Protein AF-A0A0V0GV85-F1 (afdb_monomer)

Structure (mmCIF, N/CA/C/O backbone):
data_AF-A0A0V0GV85-F1
#
_entry.id   AF-A0A0V0GV85-F1
#
loop_
_atom_site.group_PDB
_atom_site.id
_atom_site.type_symbol
_atom_site.label_atom_id
_atom_site.label_alt_id
_atom_site.label_comp_id
_atom_site.label_asym_id
_atom_site.label_entity_id
_atom_site.label_seq_id
_atom_site.pdbx_PDB_ins_code
_atom_site.Cartn_x
_atom_site.Cartn_y
_atom_site.Cartn_z
_atom_site.occupancy
_atom_site.B_iso_or_equiv
_atom_site.auth_seq_id
_atom_site.auth_comp_id
_atom_site.auth_asym_id
_atom_site.auth_atom_id
_atom_site.pdbx_PDB_model_num
ATOM 1 N N . HIS A 1 1 ? 8.214 10.661 -13.657 1.00 81.88 1 HIS A N 1
ATOM 2 C CA . HIS A 1 1 ? 8.637 9.247 -13.680 1.00 81.88 1 HIS A CA 1
ATOM 3 C C . HIS A 1 1 ? 7.422 8.336 -13.538 1.00 81.88 1 HIS A C 1
ATOM 5 O O . HIS A 1 1 ? 6.616 8.603 -12.639 1.00 81.88 1 HIS A O 1
ATOM 11 N N . PRO A 1 2 ? 7.246 7.349 -14.436 1.00 91.50 2 PRO A N 1
ATOM 12 C CA . PRO A 1 2 ? 6.175 6.352 -14.345 1.00 91.50 2 PRO A CA 1
ATOM 13 C C . PRO A 1 2 ? 6.329 5.465 -13.096 1.00 91.50 2 PRO A C 1
ATOM 15 O O . PRO A 1 2 ? 7.400 5.449 -12.485 1.00 91.50 2 PRO A O 1
ATOM 18 N N . VAL A 1 3 ? 5.276 4.750 -12.687 1.00 95.75 3 VAL A N 1
ATOM 19 C CA . VAL A 1 3 ? 5.368 3.775 -11.584 1.00 95.75 3 VAL A CA 1
ATOM 20 C C . VAL A 1 3 ? 6.294 2.623 -11.987 1.00 95.75 3 VAL A C 1
ATOM 22 O O . VAL A 1 3 ? 6.061 1.939 -12.976 1.00 95.75 3 VAL A O 1
ATOM 25 N N . ALA A 1 4 ? 7.349 2.382 -11.209 1.00 96.69 4 ALA A N 1
ATOM 26 C CA . ALA A 1 4 ? 8.303 1.315 -11.514 1.00 96.69 4 ALA A CA 1
ATOM 27 C C . ALA A 1 4 ? 7.875 -0.059 -10.978 1.00 96.69 4 ALA A C 1
ATOM 29 O O . ALA A 1 4 ? 8.060 -1.080 -11.639 1.00 96.69 4 ALA A O 1
ATOM 30 N N . LEU A 1 5 ? 7.281 -0.082 -9.785 1.00 97.19 5 LEU A N 1
ATOM 31 C CA . LEU A 1 5 ? 7.029 -1.293 -9.014 1.00 97.19 5 LEU A CA 1
ATOM 32 C C . LEU A 1 5 ? 5.634 -1.245 -8.391 1.00 97.19 5 LEU A C 1
ATOM 34 O O . LEU A 1 5 ? 5.286 -0.264 -7.736 1.00 97.19 5 LEU A O 1
ATOM 38 N N . LEU A 1 6 ? 4.864 -2.317 -8.563 1.00 97.62 6 LEU A N 1
ATOM 39 C CA . LEU A 1 6 ? 3.641 -2.578 -7.809 1.00 97.62 6 LEU A CA 1
ATOM 40 C C . LEU A 1 6 ? 3.943 -3.591 -6.702 1.00 97.62 6 LEU A C 1
ATOM 42 O O . LEU A 1 6 ? 4.479 -4.663 -6.982 1.00 97.62 6 LEU A O 1
ATOM 46 N N . GLN A 1 7 ? 3.571 -3.279 -5.460 1.00 98.31 7 GLN A N 1
ATOM 47 C CA . GLN A 1 7 ? 3.688 -4.197 -4.328 1.00 98.31 7 GLN A CA 1
ATOM 48 C C . GLN A 1 7 ? 2.300 -4.649 -3.870 1.00 98.31 7 GLN A C 1
ATOM 50 O O . GLN A 1 7 ? 1.423 -3.831 -3.604 1.00 98.31 7 GLN A O 1
ATOM 55 N N . LEU A 1 8 ? 2.101 -5.959 -3.742 1.00 98.31 8 LEU A N 1
ATOM 56 C CA . LEU A 1 8 ? 0.869 -6.552 -3.226 1.00 98.31 8 LEU A CA 1
ATOM 57 C C . LEU A 1 8 ? 1.215 -7.510 -2.092 1.00 98.31 8 LEU A C 1
ATOM 59 O O . LEU A 1 8 ? 2.115 -8.330 -2.238 1.00 98.31 8 LEU A O 1
ATOM 63 N N . CYS A 1 9 ? 0.497 -7.447 -0.973 1.00 98.56 9 CYS A N 1
ATOM 64 C CA . CYS A 1 9 ? 0.708 -8.354 0.153 1.00 98.56 9 CYS A CA 1
ATOM 65 C C . CYS A 1 9 ? -0.605 -8.995 0.601 1.00 98.56 9 CYS A C 1
ATOM 67 O O . CYS A 1 9 ? -1.619 -8.314 0.753 1.00 98.56 9 CYS A O 1
ATOM 69 N N . VAL A 1 10 ? -0.568 -10.307 0.857 1.00 96.62 10 VAL A N 1
ATOM 70 C CA . VAL A 1 10 ? -1.638 -11.012 1.564 1.00 96.62 10 VAL A CA 1
ATOM 71 C C . VAL A 1 10 ? -1.049 -11.974 2.595 1.00 96.62 10 VAL A C 1
ATOM 73 O O . VAL A 1 10 ? -0.291 -12.901 2.281 1.00 96.62 10 VAL A O 1
ATOM 76 N N . GLY A 1 11 ? -1.393 -11.758 3.865 1.00 95.81 11 GLY A N 1
ATOM 77 C CA . GLY A 1 11 ? -0.818 -12.521 4.967 1.00 95.81 11 GLY A CA 1
ATOM 78 C C . GLY A 1 11 ? 0.699 -12.348 5.018 1.00 95.81 11 GLY A C 1
ATOM 79 O O . GLY A 1 11 ? 1.198 -11.260 5.258 1.00 95.81 11 GLY A O 1
ATOM 80 N N . ARG A 1 12 ? 1.435 -13.439 4.792 1.00 95.75 12 ARG A N 1
ATOM 81 C CA . ARG A 1 12 ? 2.909 -13.465 4.831 1.00 95.75 12 ARG A CA 1
ATOM 82 C C . ARG A 1 12 ? 3.561 -13.495 3.446 1.00 95.75 12 ARG A C 1
ATOM 84 O O . ARG A 1 12 ? 4.749 -13.777 3.348 1.00 95.75 12 ARG A O 1
ATOM 91 N N . ARG A 1 13 ? 2.789 -13.297 2.375 1.00 97.75 13 ARG A N 1
ATOM 92 C CA . ARG A 1 13 ? 3.279 -13.378 0.993 1.00 97.75 13 ARG A CA 1
ATOM 93 C C . ARG A 1 13 ? 3.172 -12.015 0.333 1.00 97.75 13 ARG A C 1
ATOM 95 O O . ARG A 1 13 ? 2.078 -11.456 0.275 1.00 97.75 13 ARG A O 1
ATOM 102 N N . CYS A 1 14 ? 4.299 -11.520 -0.167 1.00 98.25 14 CYS A N 1
ATOM 103 C CA . CYS A 1 14 ? 4.371 -10.293 -0.949 1.00 98.25 14 CYS A CA 1
ATOM 104 C C . CYS A 1 14 ? 4.727 -10.630 -2.396 1.00 98.25 14 CYS A C 1
ATOM 106 O O . CYS A 1 14 ? 5.640 -11.415 -2.642 1.00 98.25 14 CYS A O 1
ATOM 108 N N . LEU A 1 15 ? 4.009 -10.027 -3.333 1.00 97.31 15 LEU A N 1
ATOM 109 C CA . LEU A 1 15 ? 4.340 -9.993 -4.746 1.00 97.31 15 LEU A CA 1
ATOM 110 C C . LEU A 1 15 ? 4.905 -8.611 -5.064 1.00 97.31 15 LEU A C 1
ATOM 112 O O . LEU A 1 15 ? 4.271 -7.598 -4.768 1.00 97.31 15 LEU A O 1
ATOM 116 N N . LEU A 1 16 ? 6.075 -8.591 -5.691 1.00 97.38 16 LEU A N 1
ATOM 117 C CA . LEU A 1 16 ? 6.692 -7.397 -6.252 1.00 97.38 16 LEU A CA 1
ATOM 118 C C . LEU A 1 16 ? 6.648 -7.532 -7.773 1.00 97.38 16 LEU A C 1
ATOM 120 O O . LEU A 1 16 ? 7.215 -8.471 -8.322 1.00 97.38 16 LEU A O 1
ATOM 124 N N . PHE A 1 17 ? 5.931 -6.636 -8.445 1.00 96.38 17 PHE A N 1
ATO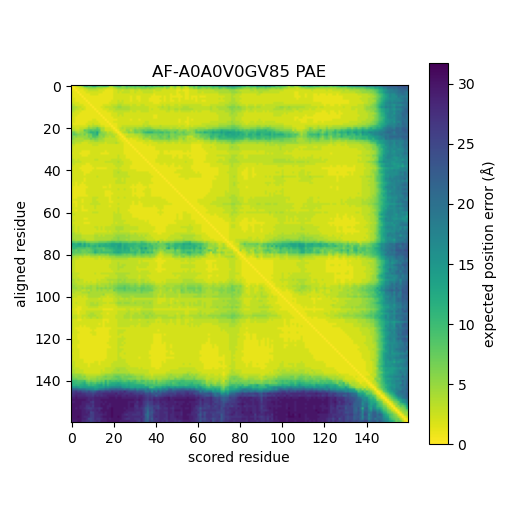M 125 C CA . PHE A 1 17 ? 5.712 -6.696 -9.889 1.00 96.38 17 PHE A CA 1
ATOM 126 C C . PHE A 1 17 ? 6.322 -5.464 -10.564 1.00 96.38 17 PHE A C 1
ATOM 128 O O . PHE A 1 17 ? 5.780 -4.360 -10.449 1.00 96.38 17 PHE A O 1
ATOM 135 N N . GLN A 1 18 ?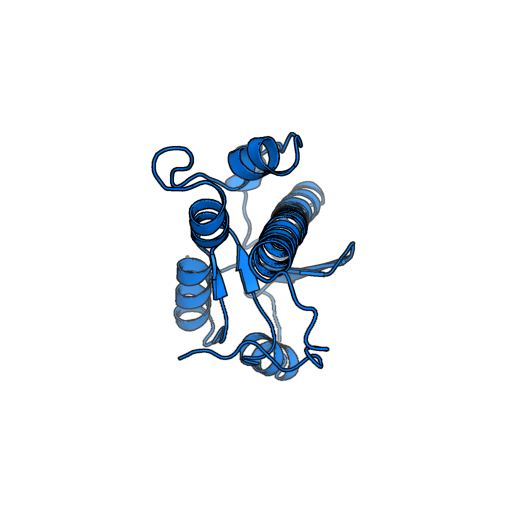 7.471 -5.637 -11.228 1.00 96.25 18 GLN A N 1
ATOM 136 C CA . GLN A 1 18 ? 8.166 -4.566 -11.951 1.00 96.25 18 GLN A CA 1
ATOM 137 C C . GLN A 1 18 ? 7.366 -4.187 -13.204 1.00 96.25 18 GLN A C 1
ATOM 139 O O . GLN A 1 18 ? 7.326 -4.908 -14.196 1.00 96.25 18 GLN A O 1
ATOM 144 N N . LEU A 1 19 ? 6.691 -3.039 -13.147 1.00 95.31 19 LEU A N 1
ATOM 145 C CA . LEU A 1 19 ? 5.746 -2.593 -14.167 1.00 95.31 19 LEU A CA 1
ATOM 146 C C . LEU A 1 19 ? 6.430 -2.108 -15.449 1.00 95.31 19 LEU A C 1
ATOM 148 O O . LEU A 1 19 ? 5.780 -2.135 -16.493 1.00 95.31 19 LEU A O 1
ATOM 152 N N . LEU A 1 20 ? 7.683 -1.651 -15.361 1.00 93.44 20 LEU A N 1
ATOM 153 C CA . LEU A 1 20 ? 8.451 -1.118 -16.495 1.00 93.44 20 LEU A CA 1
ATOM 154 C C . LEU A 1 20 ? 9.160 -2.199 -17.313 1.00 93.44 20 LEU A C 1
ATOM 156 O O . LEU A 1 20 ? 9.410 -1.980 -18.491 1.00 93.44 20 LEU A O 1
ATOM 160 N N . HIS A 1 21 ? 9.418 -3.360 -16.711 1.00 90.00 21 HIS A N 1
ATOM 161 C CA . HIS A 1 21 ? 10.197 -4.456 -17.305 1.00 90.00 21 HIS A CA 1
ATOM 162 C C . HIS A 1 21 ? 9.324 -5.675 -17.607 1.00 90.00 21 HIS A C 1
ATOM 164 O O . HIS A 1 21 ? 9.742 -6.817 -17.460 1.00 90.00 21 HIS A O 1
ATOM 170 N N . ARG A 1 22 ? 8.058 -5.431 -17.957 1.00 85.88 22 ARG A N 1
ATOM 171 C CA . ARG A 1 22 ? 7.083 -6.478 -18.279 1.00 85.88 22 ARG A CA 1
ATOM 172 C C . ARG A 1 22 ? 6.971 -6.646 -19.792 1.00 85.88 22 ARG A C 1
ATOM 174 O O . ARG A 1 22 ? 6.793 -5.656 -20.496 1.00 85.88 22 ARG A O 1
ATOM 181 N N . ASP A 1 23 ? 6.920 -7.887 -20.267 1.00 83.19 23 ASP A N 1
ATOM 182 C CA . ASP A 1 23 ? 6.618 -8.184 -21.679 1.00 83.19 23 ASP A CA 1
ATOM 183 C C . ASP A 1 23 ? 5.164 -7.842 -22.044 1.00 83.19 23 ASP A C 1
ATOM 185 O O . ASP A 1 23 ? 4.817 -7.556 -23.188 1.00 83.19 23 ASP A O 1
ATOM 189 N N . GLY A 1 24 ? 4.287 -7.855 -21.043 1.00 84.19 24 GLY A N 1
ATOM 190 C CA . GLY A 1 24 ? 2.882 -7.515 -21.171 1.00 84.19 24 GLY A CA 1
ATOM 191 C C . GLY A 1 24 ? 2.234 -7.383 -19.802 1.00 84.19 24 GLY A C 1
ATOM 192 O O . GLY A 1 24 ? 2.761 -7.846 -18.791 1.00 84.19 24 GLY A O 1
ATOM 193 N N . LEU A 1 25 ? 1.080 -6.724 -19.751 1.00 86.44 25 LEU A N 1
ATOM 194 C CA . LEU A 1 25 ? 0.303 -6.629 -18.522 1.00 86.44 25 LEU A CA 1
ATOM 195 C C . LEU A 1 25 ? -0.647 -7.835 -18.426 1.00 86.44 25 LEU A C 1
ATOM 197 O O . LEU A 1 25 ? -1.558 -7.938 -19.252 1.00 86.44 25 LEU A O 1
ATOM 201 N N . PRO A 1 26 ? -0.498 -8.731 -17.432 1.00 88.12 26 PRO A N 1
ATOM 202 C CA . PRO A 1 26 ? -1.379 -9.885 -17.316 1.00 88.12 26 PRO A CA 1
ATOM 203 C C . PRO A 1 26 ? -2.828 -9.440 -17.102 1.00 88.12 26 PRO A C 1
ATOM 205 O O . PRO A 1 26 ? -3.127 -8.713 -16.152 1.00 88.12 26 PRO A O 1
ATOM 208 N N . THR A 1 27 ? -3.760 -9.920 -17.930 1.00 91.44 27 THR A N 1
ATOM 209 C CA . THR A 1 27 ? -5.192 -9.580 -17.810 1.00 91.44 27 THR A CA 1
ATOM 210 C C . THR A 1 27 ? -5.752 -9.917 -16.429 1.00 91.44 27 THR A C 1
ATOM 212 O O . THR A 1 27 ? -6.616 -9.208 -15.917 1.00 91.44 27 THR A O 1
ATOM 215 N N . PHE A 1 28 ? -5.245 -10.982 -15.801 1.00 94.00 28 PHE A N 1
ATOM 216 C CA . PHE A 1 28 ? -5.623 -11.352 -14.440 1.00 94.00 28 PHE A CA 1
ATOM 217 C C . PHE A 1 28 ? -5.275 -10.261 -13.419 1.00 94.00 28 PHE A C 1
ATOM 219 O O . PHE A 1 28 ? -6.094 -9.979 -12.553 1.00 94.00 28 PHE A O 1
ATOM 226 N N . LEU A 1 29 ? -4.116 -9.602 -13.545 1.00 94.56 29 LEU A N 1
ATOM 227 C CA . LEU A 1 29 ? -3.722 -8.521 -12.639 1.00 94.56 29 LEU A CA 1
ATOM 228 C C . LEU A 1 29 ? -4.667 -7.322 -12.776 1.00 94.56 29 LEU A C 1
ATOM 230 O O . LEU A 1 29 ? -5.141 -6.805 -11.770 1.00 94.56 29 LEU A O 1
ATOM 234 N N . ALA A 1 30 ? -4.997 -6.922 -14.007 1.00 96.12 30 ALA A N 1
ATOM 235 C CA . ALA A 1 30 ? -5.946 -5.834 -14.247 1.00 96.12 30 ALA A CA 1
ATOM 236 C C . ALA A 1 30 ? -7.346 -6.157 -13.691 1.00 96.12 30 ALA A C 1
ATOM 238 O O . ALA A 1 30 ? -7.950 -5.325 -13.019 1.00 96.12 30 ALA A O 1
ATOM 239 N N . LYS A 1 31 ? -7.839 -7.385 -13.908 1.00 97.69 31 LYS A N 1
ATOM 240 C CA . LYS A 1 31 ? -9.115 -7.851 -13.340 1.00 97.69 31 LYS A CA 1
ATOM 241 C C . LYS A 1 31 ? -9.094 -7.880 -11.813 1.00 97.69 31 LYS A C 1
ATOM 243 O O . LYS A 1 31 ? -10.068 -7.473 -11.199 1.00 97.69 31 LYS A O 1
ATOM 248 N N . PHE A 1 32 ? -7.995 -8.338 -11.216 1.00 97.81 32 PHE A N 1
ATOM 249 C CA . PHE A 1 32 ? -7.830 -8.396 -9.766 1.00 97.81 32 PHE A CA 1
ATOM 250 C C . PHE A 1 32 ? -7.837 -7.002 -9.130 1.00 97.81 32 PHE A C 1
ATOM 252 O O . PHE A 1 32 ? -8.543 -6.783 -8.152 1.00 97.81 32 PHE A O 1
ATOM 259 N N . LEU A 1 33 ? -7.097 -6.047 -9.703 1.00 98.31 33 LEU A N 1
ATOM 260 C CA . LEU A 1 33 ? -7.090 -4.654 -9.240 1.00 98.31 33 LEU A CA 1
ATOM 261 C C . LEU A 1 33 ? -8.462 -3.981 -9.427 1.00 98.31 33 LEU A C 1
ATOM 263 O O . LEU A 1 33 ? -8.888 -3.190 -8.586 1.00 98.31 33 LEU A O 1
ATOM 267 N N . GLY A 1 34 ? -9.167 -4.329 -10.504 1.00 98.31 34 GLY A N 1
ATOM 268 C CA . GLY A 1 34 ? -10.501 -3.826 -10.821 1.00 98.31 34 GLY A CA 1
ATOM 269 C C . GLY A 1 34 ? -11.660 -4.510 -10.086 1.00 98.31 34 GLY A C 1
ATOM 270 O O . GLY A 1 34 ? -12.803 -4.110 -10.301 1.00 98.31 34 GLY A O 1
ATOM 271 N N . ASP A 1 35 ? -11.418 -5.521 -9.246 1.00 98.38 35 ASP A N 1
AT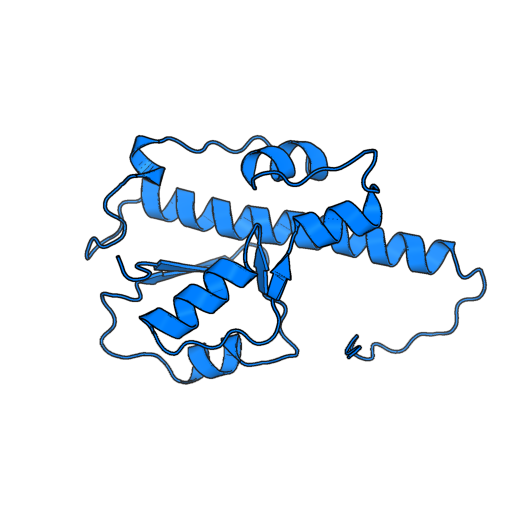OM 272 C CA . ASP A 1 35 ? -12.486 -6.208 -8.511 1.00 98.38 35 ASP A CA 1
ATOM 273 C C . ASP A 1 35 ? -12.934 -5.368 -7.298 1.00 98.38 35 ASP A C 1
ATOM 275 O O . ASP A 1 35 ? -12.154 -5.182 -6.358 1.00 98.38 35 ASP A O 1
ATOM 279 N N . PRO A 1 36 ? -14.190 -4.879 -7.251 1.00 97.94 36 PRO A N 1
ATOM 280 C CA . PRO A 1 36 ? -14.677 -4.074 -6.130 1.00 97.94 36 PRO A CA 1
ATOM 281 C C . PRO A 1 36 ? -14.749 -4.853 -4.808 1.00 97.94 36 PRO A C 1
ATOM 283 O O . PRO A 1 36 ? -14.808 -4.245 -3.739 1.00 97.94 36 PRO A O 1
ATOM 286 N N . ASN A 1 37 ? -14.717 -6.189 -4.845 1.00 97.75 37 ASN A N 1
ATOM 287 C CA . ASN A 1 37 ? -14.738 -7.026 -3.647 1.00 97.75 37 ASN A CA 1
ATOM 288 C C . ASN A 1 37 ? -13.360 -7.151 -2.979 1.00 97.75 37 ASN A C 1
ATOM 290 O O . ASN A 1 37 ? -13.273 -7.630 -1.844 1.00 97.75 37 ASN A O 1
ATOM 294 N N . VAL A 1 38 ? -12.287 -6.719 -3.650 1.00 97.75 38 VAL A N 1
ATOM 295 C CA . VAL A 1 38 ? -10.920 -6.750 -3.124 1.00 97.75 38 VAL A CA 1
ATOM 296 C C . VAL A 1 38 ? -10.529 -5.360 -2.639 1.00 97.75 38 VAL A C 1
ATOM 298 O O . VAL A 1 38 ? -10.506 -4.406 -3.404 1.00 97.75 38 VAL A O 1
ATOM 301 N N . LYS A 1 39 ? -10.186 -5.240 -1.354 1.00 98.19 39 LYS A N 1
ATOM 302 C CA . LYS A 1 39 ? -9.739 -3.972 -0.762 1.00 98.19 39 LYS A CA 1
ATOM 303 C C . LYS A 1 39 ? -8.230 -3.822 -0.883 1.00 98.19 39 LYS A C 1
ATOM 305 O O . LYS A 1 39 ? -7.483 -4.651 -0.365 1.00 98.19 39 LYS A O 1
ATOM 310 N N . PHE A 1 40 ? -7.797 -2.717 -1.474 1.00 98.56 40 PHE A N 1
ATOM 311 C CA . PHE A 1 40 ? -6.397 -2.324 -1.577 1.00 98.56 40 PHE A CA 1
ATOM 312 C C . PHE A 1 40 ? -6.091 -1.259 -0.533 1.00 98.56 40 PHE A C 1
ATOM 314 O O . PHE A 1 40 ? -6.631 -0.155 -0.566 1.00 98.56 40 PHE A O 1
ATOM 321 N N . VAL A 1 41 ? -5.253 -1.614 0.434 1.00 98.44 41 VAL A N 1
ATOM 322 C CA . VAL A 1 41 ? -4.983 -0.802 1.623 1.00 98.44 41 VAL A CA 1
ATOM 323 C C . VAL A 1 41 ? -3.597 -0.177 1.552 1.00 98.44 41 VAL A C 1
ATOM 325 O O . VAL A 1 41 ? -2.651 -0.808 1.090 1.00 98.44 41 VAL A O 1
ATOM 328 N N . GLY A 1 42 ? -3.462 1.046 2.055 1.00 98.25 42 GLY A N 1
ATOM 329 C CA . GLY A 1 42 ? -2.170 1.720 2.157 1.00 98.25 42 GLY A CA 1
ATOM 330 C C . GLY A 1 42 ? -2.294 3.145 2.683 1.00 98.25 42 GLY A C 1
ATOM 331 O O . GLY A 1 42 ? -3.395 3.669 2.866 1.00 98.25 42 GLY A O 1
ATOM 332 N N . VAL A 1 43 ? -1.155 3.784 2.945 1.00 97.69 43 VAL A N 1
ATOM 333 C CA . VAL A 1 43 ? -1.102 5.213 3.281 1.00 97.69 43 VAL A CA 1
ATOM 334 C C . VAL A 1 43 ? -1.011 6.013 1.988 1.00 97.69 43 VAL A C 1
ATOM 336 O O . VAL A 1 43 ? -0.011 5.912 1.292 1.00 97.69 43 VAL A O 1
ATOM 339 N N . GLY A 1 44 ? -2.021 6.829 1.677 1.00 96.62 44 GLY A N 1
ATOM 340 C CA . GLY A 1 44 ? -2.052 7.595 0.428 1.00 96.62 44 GLY A CA 1
ATOM 341 C C . GLY A 1 44 ? -2.457 6.773 -0.799 1.00 96.62 44 GLY A C 1
ATOM 342 O O . GLY A 1 44 ? -2.377 7.280 -1.915 1.00 96.62 44 GLY A O 1
ATOM 343 N N . VAL A 1 45 ? -2.969 5.554 -0.595 1.00 98.00 45 VAL A N 1
ATOM 344 C CA . VAL A 1 45 ? -3.227 4.544 -1.639 1.00 98.00 45 VAL A CA 1
ATOM 345 C C . VAL A 1 45 ? -4.132 5.020 -2.781 1.00 98.00 45 VAL A C 1
ATOM 347 O O . VAL A 1 45 ? -3.996 4.558 -3.909 1.00 98.00 45 VAL A O 1
ATOM 350 N N . LYS A 1 46 ? -5.032 5.983 -2.535 1.00 97.81 46 LYS A N 1
ATOM 351 C CA . LYS A 1 46 ? -5.838 6.584 -3.609 1.00 97.81 46 LYS A CA 1
ATOM 352 C C . LYS A 1 46 ? -4.955 7.307 -4.636 1.00 97.81 46 LYS A C 1
ATOM 354 O O . LYS A 1 46 ? -5.170 7.158 -5.833 1.00 97.81 46 LYS A O 1
ATOM 359 N N . GLY A 1 47 ? -3.950 8.051 -4.175 1.00 98.00 47 GLY A N 1
ATOM 360 C CA . GLY A 1 47 ? -2.998 8.729 -5.057 1.00 98.00 47 GLY A CA 1
ATOM 361 C C . GLY A 1 47 ? -2.136 7.740 -5.843 1.00 98.00 47 GLY A C 1
ATOM 362 O O . GLY A 1 47 ? -1.883 7.958 -7.028 1.00 98.00 47 GLY A O 1
ATOM 363 N N . ASP A 1 48 ? -1.756 6.623 -5.216 1.00 97.75 48 ASP A N 1
ATOM 364 C CA . ASP A 1 48 ? -1.031 5.538 -5.885 1.00 97.75 48 ASP A CA 1
ATOM 365 C C . ASP A 1 48 ? -1.890 4.887 -6.979 1.00 97.75 48 ASP A C 1
ATOM 367 O O . ASP A 1 48 ? -1.423 4.702 -8.102 1.00 97.75 48 ASP A O 1
ATOM 371 N N . ALA A 1 49 ? -3.168 4.618 -6.698 1.00 98.38 49 ALA A N 1
ATOM 372 C CA . ALA A 1 49 ? -4.124 4.089 -7.670 1.00 98.38 49 ALA A CA 1
ATOM 373 C C . ALA A 1 49 ? -4.352 5.039 -8.855 1.00 98.38 49 ALA A C 1
ATOM 375 O O . ALA A 1 49 ? -4.324 4.615 -10.009 1.00 98.38 49 ALA A O 1
ATOM 376 N N . GLU A 1 50 ? -4.525 6.337 -8.595 1.00 98.50 50 GLU A N 1
ATOM 377 C CA . GLU A 1 50 ? -4.645 7.346 -9.652 1.00 98.50 50 GLU A CA 1
ATOM 378 C C . GLU A 1 50 ? -3.380 7.401 -10.519 1.00 98.50 50 GLU A C 1
ATOM 380 O O . GLU A 1 50 ? -3.458 7.575 -11.736 1.00 98.50 50 GLU A O 1
ATOM 385 N N . LYS A 1 51 ? -2.201 7.236 -9.909 1.00 98.19 51 LYS A N 1
ATOM 386 C CA . LYS A 1 51 ? -0.931 7.187 -10.635 1.00 98.19 51 LYS A CA 1
ATOM 387 C C . LYS A 1 51 ? -0.791 5.906 -11.465 1.00 98.19 51 LYS A C 1
ATOM 389 O O . LYS A 1 51 ? -0.361 5.997 -12.610 1.00 98.19 51 LYS A O 1
ATOM 394 N N . LEU A 1 52 ? -1.205 4.749 -10.946 1.00 97.94 52 LEU A N 1
ATOM 395 C CA . LEU A 1 52 ? -1.250 3.484 -11.693 1.00 97.94 52 LEU A CA 1
ATOM 396 C C . LEU A 1 52 ? -2.170 3.566 -12.916 1.00 97.94 52 LEU A C 1
ATOM 398 O O . LEU A 1 52 ? -1.807 3.084 -13.992 1.00 97.94 52 LEU A O 1
ATOM 402 N N . LEU A 1 53 ? -3.329 4.213 -12.774 1.00 97.75 53 LEU A N 1
ATOM 403 C CA . LEU A 1 53 ? -4.244 4.439 -13.887 1.00 97.75 53 LEU A CA 1
ATOM 404 C C . LEU A 1 53 ? -3.592 5.311 -14.964 1.00 97.75 53 LEU A C 1
ATOM 406 O O . LEU A 1 53 ? -3.596 4.934 -16.132 1.00 97.75 53 LEU A O 1
ATOM 410 N N . ARG A 1 54 ? -2.987 6.440 -14.578 1.00 98.00 54 ARG A N 1
ATOM 411 C CA . ARG A 1 54 ? -2.325 7.347 -15.530 1.00 98.00 54 ARG A CA 1
ATOM 412 C C . ARG A 1 54 ? -1.135 6.707 -16.241 1.00 98.00 54 ARG A C 1
ATOM 414 O O . ARG A 1 54 ? -0.993 6.877 -17.445 1.00 98.00 54 ARG A O 1
ATOM 421 N N . ASP A 1 55 ? -0.288 5.993 -15.505 1.00 96.25 55 ASP A N 1
ATOM 422 C CA . ASP A 1 55 ? 0.996 5.521 -16.030 1.00 96.25 55 ASP A CA 1
ATOM 423 C C . ASP A 1 55 ? 0.883 4.161 -16.742 1.00 96.25 55 ASP A C 1
ATOM 425 O O . ASP A 1 55 ? 1.703 3.843 -17.603 1.00 96.25 55 ASP A O 1
ATOM 429 N N . HIS A 1 56 ? -0.115 3.339 -16.392 1.00 95.19 56 HIS A N 1
ATOM 430 C CA . HIS A 1 56 ? -0.227 1.959 -16.885 1.00 95.19 56 HIS A CA 1
ATOM 431 C C . HIS A 1 56 ? -1.637 1.522 -17.284 1.00 95.19 56 HIS A C 1
ATOM 433 O O . HIS A 1 56 ? -1.816 0.346 -17.604 1.00 95.19 56 HIS A O 1
ATOM 439 N N . ASN A 1 57 ? -2.626 2.421 -17.256 1.00 94.94 57 ASN A N 1
ATOM 440 C CA . ASN A 1 57 ? -4.036 2.095 -17.476 1.00 94.94 57 ASN A CA 1
ATOM 441 C C . ASN A 1 57 ? -4.559 1.003 -16.518 1.00 94.94 57 ASN A C 1
ATOM 443 O O . ASN A 1 57 ? -5.389 0.168 -16.876 1.00 94.94 57 ASN A O 1
ATOM 447 N N . LEU A 1 58 ? -4.030 0.988 -15.291 1.00 97.06 58 LEU A N 1
ATOM 448 C CA . LEU A 1 58 ? -4.423 0.058 -14.239 1.00 97.06 58 LEU A CA 1
ATOM 449 C C . LEU A 1 58 ? -5.403 0.725 -13.277 1.00 97.06 58 LEU A C 1
ATOM 451 O O . LEU A 1 58 ? -5.010 1.499 -12.408 1.00 97.06 58 LEU A O 1
ATOM 455 N N . PHE A 1 59 ? -6.684 0.402 -13.430 1.00 97.94 59 PHE A N 1
ATOM 456 C CA . PHE A 1 59 ? -7.727 0.837 -12.508 1.00 97.94 59 PHE A CA 1
ATOM 457 C C . PHE A 1 59 ? -7.723 -0.012 -11.229 1.00 97.94 59 PHE A C 1
ATOM 459 O O . PHE A 1 59 ? -7.718 -1.241 -11.299 1.00 97.94 59 PHE A O 1
ATOM 466 N N . VAL A 1 60 ? -7.757 0.649 -10.068 1.00 98.56 60 VAL A N 1
ATOM 467 C CA . VAL A 1 60 ? -7.894 0.006 -8.754 1.00 98.56 60 VAL A CA 1
ATOM 468 C C . VAL A 1 60 ? -9.254 0.380 -8.178 1.00 98.56 60 VAL A C 1
ATOM 470 O O . VAL A 1 60 ? -9.486 1.541 -7.844 1.00 98.56 60 VAL A O 1
ATOM 473 N N . ALA A 1 61 ? -10.159 -0.592 -8.078 1.00 98.44 61 ALA A N 1
ATOM 474 C CA . ALA A 1 61 ? -11.573 -0.315 -7.829 1.00 98.44 61 ALA A CA 1
ATOM 475 C C . ALA A 1 61 ? -11.880 0.118 -6.391 1.00 98.44 61 ALA A C 1
ATOM 477 O O . ALA A 1 61 ? -12.734 0.974 -6.172 1.00 98.44 61 ALA A O 1
ATOM 478 N N . ASN A 1 62 ? -11.207 -0.476 -5.404 1.00 98.38 62 ASN A N 1
ATOM 479 C CA . ASN A 1 62 ? -11.576 -0.324 -3.999 1.00 98.38 62 ASN A CA 1
ATOM 480 C C . ASN A 1 62 ? -10.347 -0.059 -3.124 1.00 98.38 62 ASN A C 1
ATOM 482 O O . ASN A 1 62 ? -9.756 -0.961 -2.528 1.00 98.38 62 ASN A O 1
ATOM 486 N N . THR A 1 63 ? -9.948 1.209 -3.065 1.00 98.56 63 THR A N 1
ATOM 487 C CA . THR A 1 63 ? -8.849 1.665 -2.211 1.00 98.56 63 THR A CA 1
ATOM 488 C C . THR A 1 63 ? -9.344 2.068 -0.824 1.00 98.56 63 THR A C 1
ATOM 490 O O . THR A 1 63 ? -10.282 2.858 -0.709 1.00 98.56 63 THR A O 1
ATOM 493 N N . VAL A 1 64 ? -8.656 1.629 0.229 1.00 98.12 64 VAL A N 1
ATOM 494 C CA . VAL A 1 64 ? -8.935 2.007 1.620 1.00 98.12 64 VAL A CA 1
ATOM 495 C C . VAL A 1 64 ? -7.698 2.654 2.235 1.00 98.12 64 VAL A C 1
ATOM 497 O O . VAL A 1 64 ? -6.685 2.000 2.481 1.00 98.12 64 VAL A O 1
ATOM 500 N N . ASP A 1 65 ? -7.790 3.954 2.505 1.00 97.94 65 ASP A N 1
ATOM 501 C CA . ASP A 1 65 ? -6.693 4.698 3.118 1.00 97.94 65 ASP A CA 1
ATOM 502 C C . ASP A 1 65 ? -6.589 4.408 4.622 1.00 97.94 65 ASP A C 1
ATOM 504 O O . ASP A 1 65 ? -7.559 4.547 5.374 1.00 97.94 65 ASP A O 1
ATOM 508 N N . LEU A 1 66 ? -5.390 4.029 5.068 1.00 98.00 66 LEU A N 1
ATOM 509 C CA . LEU A 1 66 ? -5.153 3.653 6.461 1.00 98.00 66 LEU A CA 1
ATOM 510 C C . LEU A 1 66 ? -5.304 4.823 7.439 1.00 98.00 66 LEU A C 1
ATOM 512 O O . LEU A 1 66 ? -5.738 4.604 8.567 1.00 98.00 66 LEU A O 1
ATOM 516 N N . ASN A 1 67 ? -5.001 6.061 7.028 1.00 96.69 67 ASN A N 1
ATOM 517 C CA . ASN A 1 67 ? -5.226 7.220 7.894 1.00 96.69 67 ASN A CA 1
ATOM 518 C C . ASN A 1 67 ? -6.717 7.458 8.097 1.00 96.69 67 ASN A C 1
ATOM 520 O O . ASN A 1 67 ? -7.127 7.764 9.210 1.00 96.69 67 ASN A O 1
ATOM 524 N N . ARG A 1 68 ? -7.541 7.269 7.059 1.00 95.00 68 ARG A N 1
ATOM 525 C CA . ARG A 1 68 ? -9.004 7.361 7.198 1.00 95.00 68 ARG A CA 1
ATOM 526 C C . ARG A 1 68 ? -9.552 6.293 8.140 1.00 95.00 68 ARG A C 1
ATOM 528 O O . ARG A 1 68 ? -10.390 6.600 8.982 1.00 95.00 68 ARG A O 1
ATOM 535 N N . LEU A 1 69 ? -9.061 5.059 8.022 1.00 94.94 69 LEU A N 1
ATOM 536 C CA . LEU A 1 69 ? -9.490 3.963 8.888 1.00 94.94 69 LEU A CA 1
ATOM 537 C C . LEU A 1 69 ? -9.083 4.205 10.349 1.00 94.94 69 LEU A C 1
ATOM 539 O O . LEU A 1 69 ? -9.900 4.044 11.251 1.00 94.94 69 LEU A O 1
ATOM 543 N N . ALA A 1 70 ? -7.844 4.644 10.582 1.00 95.44 70 ALA A N 1
ATOM 544 C CA . ALA A 1 70 ? -7.361 4.996 11.912 1.00 95.44 70 ALA A CA 1
ATOM 545 C C . ALA A 1 70 ? -8.129 6.191 12.500 1.00 95.44 70 ALA A C 1
ATOM 547 O O . ALA A 1 70 ? -8.536 6.143 13.657 1.00 95.44 70 ALA A O 1
ATOM 548 N N . LEU A 1 71 ? -8.413 7.221 11.698 1.00 93.75 71 LEU A N 1
ATOM 549 C CA . LEU A 1 71 ? -9.203 8.382 12.108 1.00 93.75 71 LEU A CA 1
ATOM 550 C C . LEU A 1 71 ? -10.611 7.990 12.581 1.00 93.75 71 LEU A C 1
ATOM 552 O O . LEU A 1 71 ? -11.062 8.476 13.613 1.00 93.75 71 LEU A O 1
ATOM 556 N N . ALA A 1 72 ? -11.282 7.069 11.882 1.00 91.56 72 ALA A N 1
ATOM 557 C CA . ALA A 1 72 ? -12.603 6.573 12.279 1.00 91.56 72 ALA A CA 1
ATOM 558 C C . ALA A 1 72 ? -12.595 5.823 13.628 1.00 91.56 72 ALA A C 1
ATOM 560 O O . ALA A 1 72 ? -13.616 5.741 14.310 1.00 91.56 72 ALA A O 1
ATOM 561 N N . ILE A 1 73 ? -11.445 5.276 14.031 1.00 91.50 73 ILE A N 1
ATOM 562 C CA . ILE A 1 73 ? -11.283 4.557 15.299 1.00 91.50 73 ILE A CA 1
ATOM 563 C C . ILE A 1 73 ? -10.847 5.522 16.407 1.00 91.50 73 ILE A C 1
ATOM 565 O O . ILE A 1 73 ? -11.454 5.566 17.474 1.00 91.50 73 ILE A O 1
ATOM 569 N N . TYR A 1 74 ? -9.794 6.296 16.198 1.00 91.19 74 TYR A N 1
ATOM 570 C CA . TYR A 1 74 ? -9.180 7.078 17.271 1.00 91.19 74 TYR A CA 1
ATOM 571 C C . TYR A 1 74 ? -9.755 8.496 17.394 1.00 91.19 74 TYR A C 1
ATOM 573 O O . TYR A 1 74 ? -9.668 9.085 18.466 1.00 91.19 74 TYR A O 1
ATOM 581 N N . GLY A 1 75 ? -10.402 9.014 16.347 1.00 89.81 75 GLY A N 1
ATOM 582 C CA . GLY A 1 75 ? -10.921 10.380 16.294 1.00 89.81 75 GLY A CA 1
ATOM 583 C C . GLY A 1 75 ? -9.843 11.417 15.965 1.00 89.81 75 GLY A C 1
ATOM 584 O O . GLY A 1 75 ? -8.653 11.210 16.198 1.00 89.81 75 GLY A O 1
ATOM 585 N N . GLU A 1 76 ? -10.265 12.557 15.417 1.00 83.06 76 GLU A N 1
ATOM 586 C CA . GLU A 1 76 ? -9.365 13.596 14.882 1.00 83.06 76 GLU A CA 1
ATOM 587 C C . GLU A 1 76 ? -8.516 14.285 15.955 1.00 83.06 76 GLU A C 1
ATOM 589 O O . GLU A 1 76 ? -7.363 14.632 15.717 1.00 83.06 76 GLU A O 1
ATOM 594 N N . GLN A 1 77 ? -9.055 14.410 17.169 1.00 80.88 77 GLN A N 1
ATOM 595 C CA . GLN A 1 77 ? -8.347 14.984 18.319 1.00 80.88 77 GLN A CA 1
ATOM 596 C C . GLN A 1 77 ? -7.161 14.121 18.777 1.00 80.88 77 GLN A C 1
ATOM 598 O O . GLN A 1 77 ? -6.261 14.616 19.450 1.00 80.88 77 GLN A O 1
ATOM 603 N N . VAL A 1 78 ? -7.170 12.831 18.428 1.00 79.56 78 VAL A N 1
ATOM 604 C CA . VAL A 1 78 ? -6.165 11.848 18.853 1.00 79.56 78 VAL A CA 1
ATOM 605 C C . VAL A 1 78 ? -5.245 11.469 17.696 1.00 79.56 78 VAL A C 1
ATOM 607 O O . VAL A 1 78 ? -4.063 11.207 17.913 1.00 79.56 78 VAL A O 1
ATOM 610 N N . TYR A 1 79 ? -5.767 11.436 16.466 1.00 84.50 79 TYR A N 1
ATOM 611 C CA . TYR A 1 79 ? -5.069 10.863 15.324 1.00 84.50 79 TYR A CA 1
ATOM 612 C C . TYR A 1 79 ? -5.102 11.772 14.097 1.00 84.50 79 TYR A C 1
ATOM 614 O O . TYR A 1 79 ? -6.148 12.019 13.502 1.00 84.50 79 TYR A O 1
ATOM 622 N N . GLY A 1 80 ? -3.919 12.232 13.691 1.00 85.31 80 GLY A N 1
ATOM 623 C CA . GLY A 1 80 ? -3.719 13.005 12.467 1.00 85.31 80 GLY A CA 1
ATOM 624 C C . GLY A 1 80 ? -3.239 12.150 11.293 1.00 85.31 80 GLY A C 1
ATOM 625 O O . GLY A 1 80 ? -2.929 10.968 11.434 1.00 85.31 80 GLY A O 1
ATOM 626 N N . LYS A 1 81 ? -3.110 12.772 10.116 1.00 90.06 81 LYS A N 1
ATOM 627 C CA . LYS A 1 81 ? -2.519 12.121 8.939 1.00 90.06 81 LYS A CA 1
ATOM 628 C C . LYS A 1 81 ? -1.023 11.882 9.156 1.00 90.06 81 LYS A C 1
ATOM 630 O O . LYS A 1 81 ? -0.254 12.832 9.297 1.00 90.06 81 LYS A O 1
ATOM 635 N N . ILE A 1 82 ? -0.602 10.622 9.122 1.00 94.00 82 ILE A N 1
ATOM 636 C CA . ILE A 1 82 ? 0.786 10.211 9.326 1.00 94.00 82 ILE A CA 1
ATOM 637 C C . ILE A 1 82 ? 1.265 9.198 8.280 1.00 94.00 82 ILE A C 1
ATOM 639 O O . ILE A 1 82 ? 0.485 8.535 7.593 1.00 94.00 82 ILE A O 1
ATOM 643 N N . GLY A 1 83 ? 2.589 9.099 8.144 1.00 96.25 83 GLY A N 1
ATOM 644 C CA . GLY A 1 83 ? 3.243 8.136 7.261 1.00 96.25 83 GLY A CA 1
ATOM 645 C C . GLY A 1 83 ? 3.252 6.713 7.827 1.00 96.25 83 GLY A C 1
ATOM 646 O O . GLY A 1 83 ? 3.192 6.509 9.042 1.00 96.25 83 GLY A 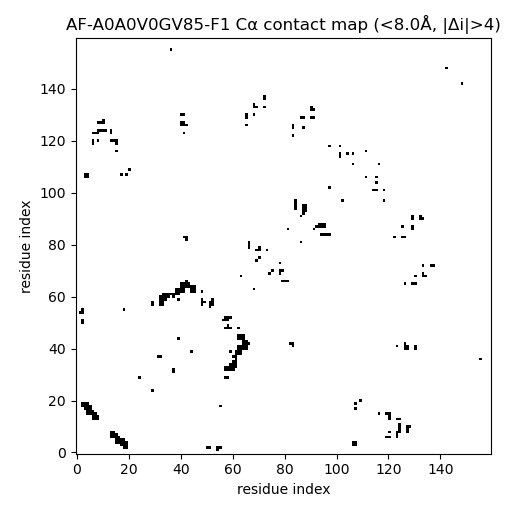O 1
ATOM 647 N N . LEU A 1 84 ? 3.428 5.731 6.940 1.00 97.06 84 LEU A N 1
ATOM 648 C CA . LEU A 1 84 ? 3.393 4.298 7.260 1.00 97.06 84 LEU A CA 1
ATOM 649 C C . LEU A 1 84 ? 4.323 3.899 8.418 1.00 97.06 84 LEU A C 1
ATOM 651 O O . LEU A 1 84 ? 3.907 3.178 9.318 1.00 97.06 84 LEU A O 1
ATOM 655 N N . LYS A 1 85 ? 5.556 4.427 8.452 1.00 96.81 85 LYS A N 1
ATOM 656 C CA . LYS A 1 85 ? 6.523 4.165 9.535 1.00 96.81 85 LYS A CA 1
ATOM 657 C C . LYS A 1 85 ? 5.982 4.556 10.911 1.00 96.81 85 LYS A C 1
ATOM 659 O O . LYS A 1 85 ? 6.160 3.826 11.882 1.00 96.81 85 LYS A O 1
ATOM 664 N N . ARG A 1 86 ? 5.345 5.725 11.011 1.00 95.88 86 ARG A N 1
ATOM 665 C CA . ARG A 1 86 ? 4.789 6.206 12.280 1.00 95.88 86 ARG A CA 1
ATOM 666 C C . ARG A 1 86 ? 3.537 5.407 12.646 1.00 95.88 86 ARG A C 1
ATOM 668 O O . ARG A 1 86 ? 3.390 5.020 13.798 1.00 95.88 86 ARG A O 1
ATOM 675 N N . MET A 1 87 ? 2.712 5.066 11.659 1.00 96.62 87 MET A N 1
ATOM 676 C CA . MET A 1 87 ? 1.523 4.236 11.855 1.00 96.62 87 MET A CA 1
ATOM 677 C C . MET A 1 87 ? 1.865 2.820 12.333 1.00 96.62 87 MET A C 1
ATOM 679 O O . MET A 1 87 ? 1.226 2.319 13.250 1.00 96.62 87 MET A O 1
ATOM 683 N N . ALA A 1 88 ? 2.921 2.202 11.799 1.00 97.69 88 ALA A N 1
ATOM 684 C CA . ALA A 1 88 ? 3.447 0.928 12.286 1.00 97.69 88 ALA A CA 1
ATOM 685 C C . ALA A 1 88 ? 3.789 0.968 13.785 1.00 97.69 88 ALA A C 1
ATOM 687 O O . ALA A 1 88 ? 3.463 0.039 14.529 1.00 97.69 88 ALA A O 1
ATOM 688 N N . LYS A 1 89 ? 4.402 2.067 14.238 1.00 96.75 89 LYS A N 1
ATOM 689 C CA . LYS A 1 89 ? 4.734 2.267 15.649 1.00 96.75 89 LYS A CA 1
ATOM 690 C C . LYS A 1 89 ? 3.481 2.469 16.499 1.00 96.75 89 LYS A C 1
ATOM 692 O O . LYS A 1 89 ? 3.350 1.817 17.525 1.00 96.75 89 LYS A O 1
ATOM 697 N N . GLU A 1 90 ? 2.579 3.354 16.087 1.00 94.25 90 GLU A N 1
ATOM 698 C CA . GLU A 1 90 ? 1.412 3.735 16.895 1.00 94.25 90 GLU A CA 1
ATOM 699 C C . GLU A 1 90 ? 0.325 2.654 16.938 1.00 94.25 90 GLU A C 1
ATOM 701 O O . GLU A 1 90 ? -0.281 2.446 17.983 1.00 94.25 90 GLU A O 1
ATOM 706 N N . VAL A 1 91 ? 0.100 1.935 15.834 1.00 95.50 91 VAL A N 1
ATOM 707 C CA . VAL A 1 91 ? -0.966 0.923 15.734 1.00 95.50 91 VAL A CA 1
ATOM 708 C C . VAL A 1 91 ? -0.480 -0.467 16.151 1.00 95.50 91 VAL A C 1
ATOM 710 O O . VAL A 1 91 ? -1.216 -1.206 16.799 1.00 95.50 91 VAL A O 1
ATOM 713 N N . LEU A 1 92 ? 0.750 -0.849 15.785 1.00 96.75 92 LEU A N 1
ATOM 714 C CA . LEU A 1 92 ? 1.265 -2.209 16.010 1.00 96.75 92 LEU A CA 1
ATOM 715 C C . LEU A 1 92 ? 2.408 -2.285 17.031 1.00 96.75 92 LEU A C 1
ATOM 717 O O . LEU A 1 92 ? 2.869 -3.385 17.341 1.00 96.75 92 LEU A O 1
ATOM 721 N N . GLY A 1 93 ? 2.923 -1.150 17.516 1.00 97.19 93 GLY A N 1
ATOM 722 C CA . GLY A 1 93 ? 4.117 -1.128 18.367 1.00 97.19 93 GLY A CA 1
ATOM 723 C C . GLY A 1 93 ? 5.382 -1.602 17.644 1.00 97.19 93 GLY A C 1
ATOM 724 O O . GLY A 1 93 ? 6.324 -2.058 18.290 1.00 97.19 93 GLY A O 1
ATOM 725 N N . LYS A 1 94 ? 5.410 -1.560 16.303 1.00 97.31 94 LYS A N 1
ATOM 726 C CA . LYS A 1 94 ? 6.527 -2.067 15.494 1.00 97.31 94 LYS A CA 1
ATOM 727 C C . LYS A 1 94 ? 7.390 -0.934 14.963 1.00 97.31 94 LYS A C 1
ATOM 729 O O . LYS A 1 94 ? 6.891 0.078 14.477 1.00 97.31 94 LYS A O 1
ATOM 734 N N . VAL A 1 95 ? 8.702 -1.132 15.036 1.00 95.38 95 VAL A N 1
ATOM 735 C CA . VAL A 1 95 ? 9.681 -0.222 14.442 1.00 95.38 95 VAL A CA 1
ATOM 736 C C . VAL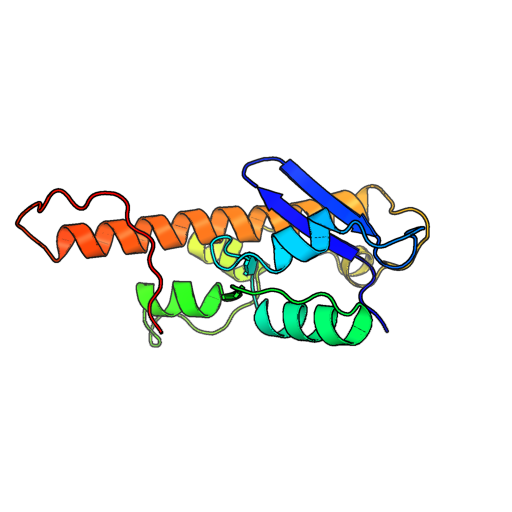 A 1 95 ? 9.910 -0.633 12.997 1.00 95.38 95 VAL A C 1
ATOM 738 O O . VAL A 1 95 ? 10.088 -1.808 12.695 1.00 95.38 95 VAL A O 1
ATOM 741 N N . MET A 1 96 ? 9.887 0.359 12.117 1.00 93.69 96 MET A N 1
ATOM 742 C CA . MET A 1 96 ? 10.102 0.193 10.691 1.00 93.69 96 MET A CA 1
ATOM 743 C C . MET A 1 96 ? 11.228 1.124 10.260 1.00 93.69 96 MET A C 1
ATOM 745 O O . MET A 1 96 ? 11.157 2.344 10.458 1.00 93.69 96 MET A O 1
ATOM 749 N N . GLU A 1 97 ? 12.274 0.554 9.680 1.00 91.56 97 GLU A N 1
ATOM 750 C CA . GLU A 1 97 ? 13.360 1.329 9.100 1.00 91.56 97 GLU A CA 1
ATOM 751 C C . GLU A 1 97 ? 13.010 1.738 7.674 1.00 91.56 97 GLU A C 1
ATOM 753 O O . GLU A 1 97 ? 12.391 0.990 6.922 1.00 91.56 97 GLU A O 1
ATOM 758 N N . LYS A 1 98 ? 13.376 2.970 7.320 1.00 92.31 98 LYS A N 1
ATOM 759 C CA . LYS A 1 98 ? 13.214 3.503 5.967 1.00 92.31 98 LYS A CA 1
ATOM 760 C C . LYS A 1 98 ? 14.509 4.185 5.547 1.00 92.31 98 LYS A C 1
ATOM 762 O O . LYS A 1 98 ? 14.583 5.414 5.585 1.00 92.31 98 LYS A O 1
ATOM 767 N N . PRO A 1 99 ? 15.559 3.402 5.259 1.00 93.06 99 PRO A N 1
ATOM 768 C CA . PRO A 1 99 ? 16.856 3.959 4.922 1.00 93.06 99 PRO A CA 1
ATOM 769 C C . PRO A 1 99 ? 16.745 4.756 3.610 1.00 93.06 99 PRO A C 1
ATOM 771 O O . PRO A 1 99 ? 16.132 4.311 2.631 1.00 93.06 99 PRO A O 1
ATOM 774 N N . MET A 1 100 ? 17.267 5.988 3.613 1.00 94.12 100 MET A N 1
ATOM 775 C CA . MET A 1 100 ? 17.090 6.927 2.495 1.00 94.12 100 MET A CA 1
ATOM 776 C C . MET A 1 100 ? 17.773 6.436 1.218 1.00 94.12 100 MET A C 1
ATOM 778 O O . MET A 1 100 ? 17.215 6.603 0.139 1.00 94.12 100 MET A O 1
ATOM 782 N N . ASN A 1 101 ? 18.927 5.775 1.344 1.00 94.81 101 ASN A N 1
ATOM 783 C CA . ASN A 1 101 ? 19.652 5.190 0.215 1.00 94.81 101 ASN A CA 1
ATOM 784 C C . ASN A 1 101 ? 18.839 4.112 -0.518 1.00 94.81 101 ASN A C 1
ATOM 786 O O . ASN A 1 101 ? 19.016 3.964 -1.718 1.00 94.81 101 ASN A O 1
ATOM 790 N N . VAL A 1 102 ? 17.936 3.395 0.166 1.00 95.25 102 VAL A N 1
ATOM 791 C CA . VAL A 1 102 ? 17.024 2.431 -0.479 1.00 95.25 102 VAL A CA 1
ATOM 792 C C . VAL A 1 102 ? 15.768 3.135 -0.985 1.00 95.25 102 VAL A C 1
ATOM 794 O O . VAL A 1 102 ? 15.358 2.927 -2.124 1.00 95.25 102 VAL A O 1
ATOM 797 N N . THR A 1 103 ? 15.180 4.026 -0.181 1.00 94.00 103 THR A N 1
ATOM 798 C CA . THR A 1 103 ? 13.948 4.752 -0.546 1.00 94.00 103 THR A CA 1
ATOM 799 C C . THR A 1 103 ? 14.130 5.566 -1.833 1.00 94.00 103 THR A C 1
ATOM 801 O O . THR A 1 103 ? 13.239 5.579 -2.676 1.00 94.00 103 THR A O 1
ATOM 804 N N . LEU A 1 104 ? 15.300 6.188 -2.009 1.00 95.25 104 LEU A N 1
ATOM 805 C CA . LEU A 1 104 ? 15.670 6.999 -3.175 1.00 95.25 104 LEU A CA 1
ATOM 806 C C . LEU A 1 104 ? 16.550 6.238 -4.183 1.00 95.25 104 LEU A C 1
ATOM 808 O O . LEU A 1 104 ? 17.177 6.856 -5.042 1.00 95.25 104 LEU A O 1
ATOM 812 N N . SER A 1 105 ? 16.637 4.910 -4.062 1.00 96.19 105 SER A N 1
ATOM 813 C CA . SER A 1 105 ? 17.404 4.078 -4.993 1.00 96.19 105 SER A CA 1
ATOM 814 C C . SER A 1 105 ? 16.761 4.023 -6.383 1.00 96.19 105 SER A C 1
ATOM 816 O O . SER A 1 105 ? 15.642 4.490 -6.613 1.00 96.19 105 SER A O 1
ATOM 818 N N . LYS A 1 106 ? 17.477 3.415 -7.331 1.00 96.50 106 LYS A N 1
ATOM 819 C CA . LYS A 1 106 ? 17.016 3.217 -8.704 1.00 96.50 106 LYS A CA 1
ATOM 820 C C . LYS A 1 106 ? 15.954 2.107 -8.771 1.00 96.50 106 LYS A C 1
ATOM 822 O O . LYS A 1 106 ? 16.269 0.950 -9.028 1.00 96.50 106 LYS A O 1
ATOM 827 N N . TRP A 1 107 ? 14.698 2.452 -8.492 1.00 96.88 107 TRP A N 1
ATOM 828 C CA . TRP A 1 107 ? 13.563 1.511 -8.493 1.00 96.88 107 TRP A CA 1
ATOM 829 C C . TRP A 1 107 ? 13.109 1.070 -9.888 1.00 96.88 107 TRP A C 1
ATOM 831 O O . TRP A 1 107 ? 12.362 0.104 -10.005 1.00 96.88 107 TRP A O 1
ATOM 841 N N . ASP A 1 108 ? 13.546 1.770 -10.934 1.00 95.69 108 ASP A N 1
ATOM 842 C CA . ASP A 1 108 ? 13.347 1.412 -12.339 1.00 95.69 108 ASP A CA 1
ATOM 843 C C . ASP A 1 108 ? 14.497 0.561 -12.906 1.00 95.69 108 ASP A C 1
ATOM 845 O O . ASP A 1 108 ? 14.572 0.363 -14.117 1.00 95.69 108 ASP A O 1
ATOM 849 N N . ALA A 1 109 ? 15.385 0.034 -12.057 1.00 95.50 109 ALA A N 1
ATOM 850 C CA . ALA A 1 109 ? 16.379 -0.953 -12.466 1.00 95.50 109 ALA A CA 1
ATOM 851 C C . ALA A 1 109 ? 15.711 -2.235 -12.998 1.00 95.50 109 ALA A C 1
ATOM 853 O O . ALA A 1 109 ? 14.614 -2.596 -12.566 1.00 95.50 109 ALA A O 1
ATOM 854 N N . GLU A 1 110 ? 16.374 -2.895 -13.950 1.00 94.38 110 GLU A N 1
ATOM 855 C CA . GLU A 1 110 ? 15.915 -4.152 -14.562 1.00 94.38 110 GLU A CA 1
ATOM 856 C C . GLU A 1 110 ? 15.855 -5.289 -13.537 1.00 94.38 110 GLU A C 1
ATOM 858 O O . GLU A 1 110 ? 14.881 -6.033 -13.488 1.00 94.38 110 GLU A O 1
ATOM 863 N N . GLU A 1 111 ? 16.825 -5.332 -12.624 1.00 96.06 111 GLU A N 1
ATOM 864 C CA . GLU A 1 111 ? 16.829 -6.231 -11.475 1.00 96.06 111 GLU A CA 1
ATOM 865 C C . GLU A 1 111 ? 16.857 -5.430 -10.172 1.00 96.06 111 GLU A C 1
ATOM 867 O O . GLU A 1 111 ? 17.633 -4.482 -10.013 1.00 96.06 111 GLU A O 1
ATOM 872 N N . LEU A 1 112 ? 16.008 -5.822 -9.220 1.00 97.50 112 LEU A N 1
ATOM 873 C CA . LEU A 1 112 ? 16.015 -5.259 -7.874 1.00 97.50 112 LEU A CA 1
ATOM 874 C C . LEU A 1 112 ? 17.061 -5.965 -7.012 1.00 97.50 112 LEU A C 1
ATOM 876 O O . LEU A 1 112 ? 17.110 -7.194 -6.950 1.00 97.50 112 LEU A O 1
ATOM 880 N N . VAL A 1 113 ? 17.841 -5.193 -6.259 1.00 97.69 113 VAL A N 1
ATOM 881 C CA . VAL A 1 113 ? 18.726 -5.766 -5.236 1.00 97.69 113 VAL A CA 1
ATOM 882 C C . VAL A 1 113 ? 17.925 -6.218 -4.015 1.00 97.69 113 VAL A C 1
ATOM 884 O O . VAL A 1 113 ? 16.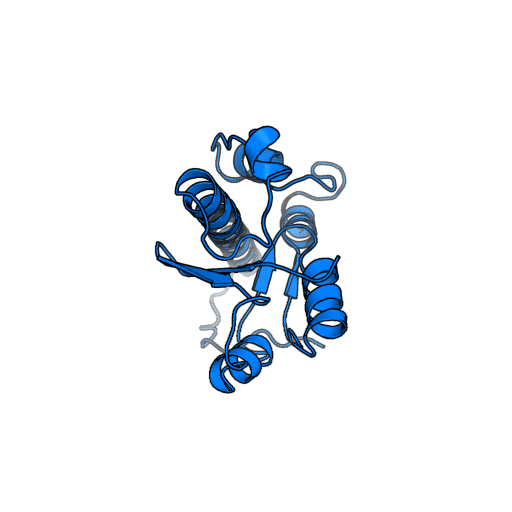848 -5.692 -3.727 1.00 97.69 113 VAL A O 1
ATOM 887 N N . TYR A 1 114 ? 18.478 -7.147 -3.229 1.00 97.75 114 TYR A N 1
ATOM 888 C CA . TYR A 1 114 ? 17.801 -7.697 -2.046 1.00 97.75 114 TYR A CA 1
ATOM 889 C C . TYR A 1 114 ? 17.253 -6.614 -1.100 1.00 97.75 114 TYR A C 1
ATOM 891 O O . TYR A 1 114 ? 16.120 -6.713 -0.646 1.00 97.75 114 TYR A O 1
ATOM 899 N N . GLN A 1 115 ? 18.005 -5.534 -0.867 1.00 97.50 115 GLN A N 1
ATOM 900 C CA . GLN A 1 115 ? 17.572 -4.431 0.002 1.00 97.50 115 GLN A CA 1
ATOM 901 C C . GLN A 1 115 ? 16.306 -3.722 -0.513 1.00 97.50 115 GLN A C 1
ATOM 903 O O . GLN A 1 115 ? 15.458 -3.320 0.279 1.00 97.50 115 GLN A O 1
ATOM 908 N N . GLN A 1 116 ? 16.155 -3.584 -1.834 1.00 98.38 116 GLN A N 1
ATOM 909 C CA . GLN A 1 116 ? 14.952 -3.029 -2.460 1.00 98.38 116 GLN A CA 1
ATOM 910 C C . GLN A 1 116 ? 13.773 -3.998 -2.327 1.00 98.38 116 GLN A C 1
ATOM 912 O O . GLN A 1 116 ? 12.669 -3.584 -1.977 1.00 98.38 116 GLN A O 1
ATOM 917 N N . ILE A 1 117 ? 14.014 -5.292 -2.562 1.00 98.19 117 ILE A N 1
ATOM 918 C CA . ILE A 1 117 ? 13.007 -6.352 -2.414 1.00 98.19 117 ILE A CA 1
ATOM 919 C C . ILE A 1 117 ? 12.483 -6.388 -0.976 1.00 98.19 117 ILE A C 1
ATOM 921 O O . ILE A 1 117 ? 11.275 -6.334 -0.749 1.00 98.19 117 ILE A O 1
ATOM 925 N N . GLU A 1 118 ? 13.390 -6.430 -0.003 1.00 97.88 118 GLU A N 1
ATOM 926 C CA . GLU A 1 118 ? 13.069 -6.454 1.420 1.00 97.88 118 GLU A CA 1
ATOM 927 C C . GLU A 1 118 ? 12.291 -5.202 1.834 1.00 97.88 118 GLU A C 1
ATOM 929 O O . GLU A 1 118 ? 11.220 -5.316 2.429 1.00 97.88 118 GLU A O 1
ATOM 934 N N . TYR A 1 119 ? 12.756 -4.011 1.442 1.00 98.06 119 TYR A N 1
ATOM 935 C CA . TYR A 1 119 ? 12.058 -2.754 1.718 1.00 98.06 119 TYR A CA 1
ATOM 936 C C . TYR A 1 119 ? 10.630 -2.757 1.161 1.00 98.06 119 TYR A C 1
ATOM 938 O O . TYR A 1 119 ? 9.674 -2.482 1.887 1.00 98.06 119 TYR A O 1
ATOM 946 N N . ALA A 1 120 ? 10.468 -3.091 -0.122 1.00 98.12 120 ALA A N 1
ATOM 947 C CA . ALA A 1 120 ? 9.175 -3.069 -0.797 1.00 98.12 120 ALA A CA 1
ATOM 948 C C . ALA A 1 120 ? 8.202 -4.099 -0.199 1.00 98.12 120 ALA A C 1
ATOM 950 O O . ALA A 1 120 ? 7.011 -3.819 -0.035 1.00 98.12 120 ALA A O 1
ATOM 951 N N . ALA A 1 121 ? 8.712 -5.275 0.179 1.00 98.38 121 ALA A N 1
ATOM 952 C CA . ALA A 1 121 ? 7.934 -6.298 0.862 1.00 98.38 121 ALA A CA 1
ATOM 953 C C . ALA A 1 121 ? 7.507 -5.850 2.269 1.00 98.38 121 ALA A C 1
ATOM 955 O O . ALA A 1 121 ? 6.349 -6.047 2.637 1.00 98.38 121 ALA A O 1
ATOM 956 N N . ILE A 1 122 ? 8.395 -5.215 3.043 1.00 98.00 122 ILE A N 1
ATOM 957 C CA . ILE A 1 122 ? 8.070 -4.687 4.376 1.00 98.00 122 ILE A CA 1
ATOM 958 C C . ILE A 1 122 ? 7.016 -3.576 4.277 1.00 98.00 122 ILE A C 1
ATOM 960 O O . ILE A 1 122 ? 6.057 -3.596 5.046 1.00 98.00 122 ILE A O 1
ATOM 964 N N . ASP A 1 123 ? 7.127 -2.647 3.323 1.00 97.88 123 ASP A N 1
ATOM 965 C CA . ASP A 1 123 ? 6.132 -1.585 3.098 1.00 97.88 123 ASP A CA 1
ATOM 966 C C . ASP A 1 123 ? 4.722 -2.167 2.851 1.00 97.88 123 ASP A C 1
ATOM 968 O O . ASP A 1 123 ? 3.742 -1.765 3.495 1.00 97.88 123 ASP A O 1
ATOM 972 N N . ALA A 1 124 ? 4.615 -3.169 1.973 1.00 98.50 124 ALA A N 1
ATOM 973 C CA . ALA A 1 124 ? 3.347 -3.830 1.669 1.00 98.50 124 ALA A CA 1
ATOM 974 C C . ALA A 1 124 ? 2.821 -4.670 2.849 1.00 98.50 124 ALA A C 1
ATOM 976 O O . ALA A 1 124 ? 1.637 -4.600 3.190 1.00 98.50 124 ALA A O 1
ATOM 977 N N . PHE A 1 125 ? 3.699 -5.426 3.513 1.00 98.50 125 PHE A N 1
ATOM 978 C CA . PHE A 1 125 ? 3.355 -6.256 4.669 1.00 98.50 125 PHE A CA 1
ATOM 979 C C . PHE A 1 125 ? 2.870 -5.429 5.861 1.00 98.50 125 PHE A C 1
ATOM 981 O O . PHE A 1 125 ? 1.853 -5.755 6.473 1.00 98.50 125 PHE A O 1
ATOM 988 N N . MET A 1 126 ? 3.553 -4.325 6.169 1.00 98.44 126 MET A N 1
ATOM 989 C CA . MET A 1 126 ? 3.152 -3.443 7.262 1.00 98.44 126 MET A CA 1
ATOM 990 C C . MET A 1 126 ? 1.804 -2.788 6.973 1.00 98.44 126 MET A C 1
ATOM 992 O O . MET A 1 126 ? 0.961 -2.727 7.867 1.00 98.44 126 MET A O 1
ATOM 996 N N . SER A 1 127 ? 1.554 -2.373 5.728 1.00 98.44 127 SER A N 1
ATOM 997 C CA . SER A 1 127 ? 0.244 -1.849 5.322 1.00 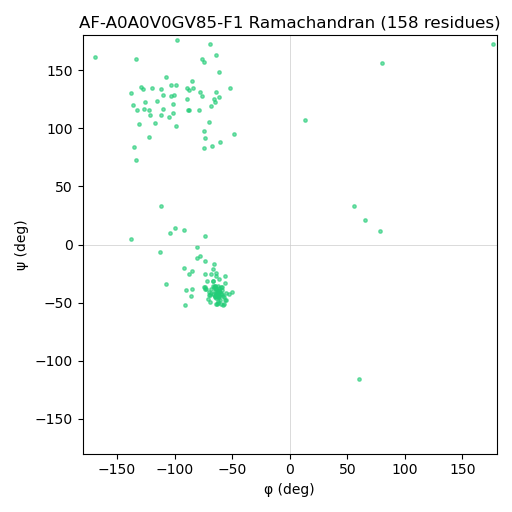98.44 127 SER A CA 1
ATOM 998 C C . SER A 1 127 ? -0.873 -2.882 5.529 1.00 98.44 127 SER A C 1
ATOM 1000 O O . SER A 1 127 ? -1.934 -2.546 6.061 1.00 98.44 127 SER A O 1
ATOM 1002 N N . PHE A 1 128 ? -0.618 -4.150 5.185 1.00 98.50 128 PHE A N 1
ATOM 1003 C CA . PHE A 1 128 ? -1.551 -5.257 5.404 1.00 98.50 128 PHE A CA 1
ATOM 1004 C C . PHE A 1 128 ? -1.827 -5.517 6.896 1.00 98.50 128 PHE A C 1
ATOM 1006 O O . PHE A 1 128 ? -2.989 -5.573 7.305 1.00 98.50 128 PHE A O 1
ATOM 1013 N N . GLU A 1 129 ? -0.791 -5.654 7.730 1.00 98.56 129 GLU A N 1
ATOM 1014 C CA . GLU A 1 129 ? -0.966 -5.948 9.161 1.00 98.56 129 GLU A CA 1
ATOM 1015 C C . GLU A 1 129 ? -1.632 -4.786 9.915 1.00 98.56 129 GLU A C 1
ATOM 1017 O O . GLU A 1 129 ? -2.471 -5.023 10.788 1.00 98.56 129 GLU A O 1
ATOM 1022 N N . ILE A 1 130 ? -1.337 -3.535 9.543 1.00 98.38 130 ILE A N 1
ATOM 1023 C CA . ILE A 1 130 ? -2.027 -2.359 10.088 1.00 98.38 130 ILE A CA 1
ATOM 1024 C C . ILE A 1 130 ? -3.510 -2.409 9.716 1.00 98.38 130 ILE A C 1
ATOM 1026 O O . ILE A 1 130 ? -4.357 -2.313 10.603 1.00 98.38 130 ILE A O 1
ATOM 1030 N N . ALA A 1 131 ? -3.841 -2.605 8.434 1.00 98.25 131 ALA A N 1
ATOM 1031 C CA . ALA A 1 131 ? -5.232 -2.698 7.993 1.00 98.25 131 ALA A CA 1
ATOM 1032 C C . ALA A 1 131 ? -5.992 -3.780 8.763 1.00 98.25 131 ALA A C 1
ATOM 1034 O O . ALA A 1 131 ? -7.077 -3.534 9.285 1.00 98.25 131 ALA A O 1
ATOM 1035 N N . LYS A 1 132 ? -5.400 -4.972 8.871 1.00 97.81 132 LYS A N 1
ATOM 1036 C CA . LYS A 1 132 ? -5.966 -6.107 9.600 1.00 97.81 132 LYS A CA 1
ATOM 1037 C C . LYS A 1 132 ? -6.247 -5.760 11.063 1.00 97.81 132 LYS A C 1
ATOM 1039 O O . LYS A 1 132 ? -7.322 -6.090 11.560 1.00 97.81 132 LYS A O 1
ATOM 1044 N N . ASN A 1 133 ? -5.317 -5.093 11.749 1.00 97.81 133 ASN A N 1
ATOM 1045 C CA . ASN A 1 133 ? -5.523 -4.650 13.127 1.00 97.81 133 ASN A CA 1
ATOM 1046 C C . ASN A 1 133 ? -6.680 -3.643 13.230 1.00 97.81 133 ASN A C 1
ATOM 1048 O O . ASN A 1 133 ? -7.607 -3.857 14.009 1.00 97.81 133 ASN A O 1
ATOM 1052 N N . LEU A 1 134 ? -6.673 -2.605 12.393 1.00 96.81 134 LEU A N 1
ATOM 1053 C CA . LEU A 1 134 ? -7.691 -1.557 12.421 1.00 96.81 134 LEU A CA 1
ATOM 1054 C C . LEU A 1 134 ? -9.089 -2.100 12.082 1.00 96.81 134 LEU A C 1
ATOM 1056 O O . LEU A 1 134 ? -10.050 -1.798 12.785 1.00 96.81 134 LEU A O 1
ATOM 1060 N N . PHE A 1 135 ? -9.220 -2.964 11.073 1.00 96.00 135 PHE A N 1
ATOM 1061 C CA . PHE A 1 135 ? -10.500 -3.602 10.765 1.00 96.00 135 PHE A CA 1
ATOM 1062 C C . PHE A 1 135 ? -11.013 -4.467 11.927 1.00 96.00 135 PHE A C 1
ATOM 1064 O O . PHE A 1 135 ? -12.200 -4.415 12.248 1.00 96.00 135 PHE A O 1
ATOM 1071 N N . ASN A 1 136 ? -10.133 -5.197 12.623 1.00 95.56 136 ASN A N 1
ATOM 1072 C CA . ASN A 1 136 ? -10.515 -5.939 13.829 1.00 95.56 136 ASN A CA 1
ATOM 1073 C C . ASN A 1 136 ? -11.066 -5.024 14.931 1.00 95.56 136 ASN A C 1
ATOM 1075 O O . ASN A 1 136 ? -12.011 -5.412 15.621 1.00 95.56 136 ASN A O 1
ATOM 1079 N N . LEU A 1 137 ? -10.516 -3.816 15.085 1.00 94.44 137 LEU A N 1
ATOM 1080 C CA . LEU A 1 137 ? -11.027 -2.822 16.032 1.00 94.44 137 LEU A CA 1
ATOM 1081 C C . LEU A 1 137 ? -12.400 -2.282 15.613 1.00 94.44 137 LEU A C 1
ATOM 1083 O O . LEU A 1 137 ? -13.283 -2.180 16.465 1.00 94.44 137 LEU A O 1
ATOM 1087 N N . VAL A 1 138 ? -12.610 -2.007 14.320 1.00 91.44 138 VAL A N 1
ATOM 1088 C CA . VAL A 1 138 ? -13.926 -1.609 13.782 1.00 91.44 138 VAL A CA 1
ATOM 1089 C C . VAL A 1 138 ? -14.975 -2.681 14.086 1.00 91.44 138 VAL A C 1
ATOM 1091 O O . VAL A 1 138 ? -15.976 -2.392 14.739 1.00 91.44 138 VAL A O 1
ATOM 1094 N N . TRP A 1 139 ? -14.703 -3.943 13.737 1.00 89.56 139 TRP A N 1
ATOM 1095 C CA . TRP A 1 139 ? -15.626 -5.055 14.004 1.00 89.56 139 TRP A CA 1
ATOM 1096 C C . TRP A 1 139 ? -15.859 -5.326 15.490 1.00 89.56 139 TRP A C 1
ATOM 1098 O O . TRP A 1 139 ? -16.882 -5.901 15.872 1.00 89.56 139 TRP A O 1
ATOM 1108 N N . LYS A 1 140 ? -14.900 -4.991 16.356 1.00 89.31 140 LYS A N 1
ATOM 1109 C CA . LYS A 1 140 ? -15.089 -5.101 17.803 1.00 89.31 140 LYS A CA 1
ATOM 1110 C C . LYS A 1 140 ? -16.073 -4.039 18.299 1.00 89.31 140 LYS A C 1
ATOM 1112 O O . LYS A 1 140 ? -17.028 -4.400 18.978 1.00 89.31 140 LYS A O 1
ATOM 1117 N N . ARG A 1 141 ? -15.906 -2.779 17.883 1.00 83.88 141 ARG A N 1
ATOM 1118 C CA . ARG A 1 141 ? -16.810 -1.682 18.262 1.00 83.88 141 ARG A CA 1
ATOM 1119 C C . ARG A 1 141 ? -18.238 -1.894 17.780 1.00 83.88 141 ARG A C 1
ATOM 1121 O O . ARG A 1 141 ? -19.161 -1.741 18.567 1.00 83.88 141 ARG A O 1
ATOM 1128 N N . GLU A 1 142 ? -18.426 -2.314 16.530 1.00 82.56 142 GLU A N 1
ATOM 1129 C CA . GLU A 1 142 ? -19.766 -2.581 15.983 1.00 82.56 142 GLU A CA 1
ATOM 1130 C C . GLU A 1 142 ? -20.528 -3.645 16.789 1.00 82.56 142 GLU A C 1
ATOM 1132 O O . GLU A 1 142 ? -21.737 -3.533 16.987 1.00 82.56 142 GLU A O 1
ATOM 1137 N N . ARG A 1 143 ? -19.822 -4.667 17.294 1.00 80.81 143 ARG A N 1
ATOM 1138 C CA . ARG A 1 143 ? -20.417 -5.705 18.149 1.00 80.81 143 ARG A CA 1
ATOM 1139 C C . ARG A 1 143 ?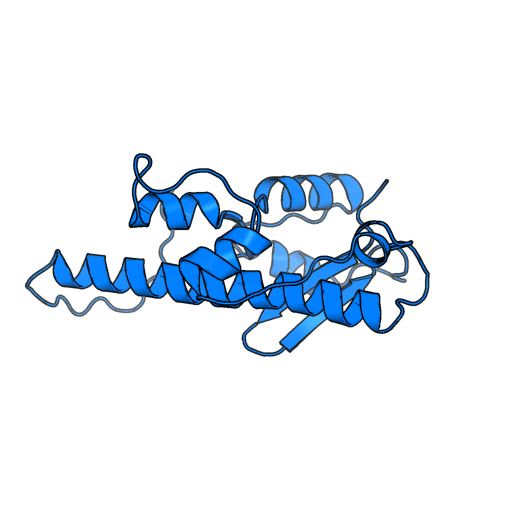 -20.733 -5.206 19.555 1.00 80.81 143 ARG A C 1
ATOM 1141 O O . ARG A 1 143 ? -21.739 -5.616 20.118 1.00 80.81 143 ARG A O 1
ATOM 1148 N N . GLU A 1 144 ? -19.898 -4.337 20.117 1.00 76.88 144 GLU A N 1
ATOM 1149 C CA . GLU A 1 144 ? -20.118 -3.751 21.447 1.00 76.88 144 GLU A CA 1
ATOM 1150 C C . GLU A 1 144 ? -21.261 -2.720 21.443 1.00 76.88 144 GLU A C 1
ATOM 1152 O O . GLU A 1 144 ? -21.990 -2.609 22.425 1.00 76.88 144 GLU A O 1
ATOM 1157 N N . SER A 1 145 ? -21.479 -2.012 20.331 1.00 66.38 145 SER A N 1
ATOM 1158 C CA . SER A 1 145 ? -22.575 -1.043 20.180 1.00 66.38 145 SER A CA 1
ATOM 1159 C C . SER A 1 145 ? -23.957 -1.673 19.919 1.00 66.38 145 SER A C 1
ATOM 1161 O O . SER A 1 145 ? -24.959 -0.966 19.996 1.00 66.38 145 SER A O 1
ATOM 1163 N N . CYS A 1 146 ? -24.046 -2.983 19.648 1.00 53.94 146 CYS A N 1
A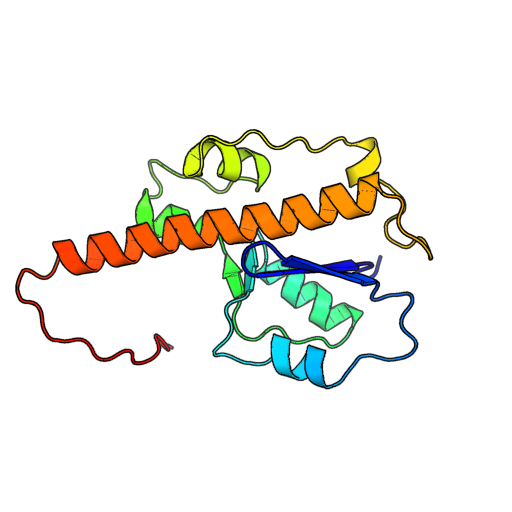TOM 1164 C CA . CYS A 1 146 ? -25.301 -3.704 19.392 1.00 53.94 146 CYS A CA 1
ATOM 1165 C C . CYS A 1 146 ? -25.488 -4.878 20.383 1.00 53.94 146 CYS A C 1
ATOM 1167 O O . CYS A 1 146 ? -25.058 -5.995 20.092 1.00 53.94 146 CYS A O 1
ATOM 1169 N N . PRO A 1 147 ? -26.178 -4.692 21.529 1.00 53.28 147 PRO A N 1
ATOM 1170 C CA . PRO A 1 147 ? -26.298 -5.710 22.585 1.00 53.28 147 PRO A CA 1
ATOM 1171 C C . PRO A 1 147 ? -27.228 -6.897 22.256 1.00 53.28 147 PRO A C 1
ATOM 1173 O O . PRO A 1 147 ? -27.489 -7.734 23.120 1.00 53.28 147 PRO A O 1
ATOM 1176 N N . HIS A 1 148 ? -27.733 -7.016 21.023 1.00 56.03 148 HIS A N 1
ATOM 1177 C CA . HIS A 1 148 ? -28.461 -8.200 20.557 1.00 56.03 148 HIS A CA 1
ATOM 1178 C C . HIS A 1 148 ? -27.782 -8.791 19.317 1.00 56.03 148 HIS A C 1
ATOM 1180 O O . HIS A 1 148 ? -27.761 -8.137 18.269 1.00 56.03 148 HIS A O 1
ATOM 1186 N N . PRO A 1 149 ? -27.254 -10.029 19.388 1.00 47.88 149 PRO A N 1
ATOM 1187 C CA . PRO A 1 149 ? -26.603 -10.659 18.256 1.00 47.88 149 PRO A CA 1
ATOM 1188 C C . PRO A 1 149 ? -27.674 -11.077 17.248 1.00 47.88 149 PRO A C 1
ATOM 1190 O O . PRO A 1 149 ? -28.208 -12.182 17.293 1.00 47.88 149 PRO A O 1
ATOM 1193 N N . ARG A 1 150 ? -27.988 -10.202 16.290 1.00 50.78 150 ARG A N 1
ATOM 1194 C CA . ARG A 1 150 ? -28.520 -10.693 15.020 1.00 50.78 150 ARG A CA 1
ATOM 1195 C C . ARG A 1 150 ? -27.386 -11.474 14.376 1.00 50.78 150 ARG A C 1
ATOM 1197 O O . ARG A 1 150 ? -26.281 -10.957 14.239 1.00 50.78 150 ARG A O 1
ATOM 1204 N N . VAL A 1 151 ? -27.643 -12.726 14.017 1.00 49.56 151 VAL A N 1
ATOM 1205 C CA . VAL A 1 151 ? -26.741 -13.530 13.190 1.00 49.56 151 VAL A CA 1
ATOM 1206 C C . VAL A 1 151 ? -26.586 -12.799 11.854 1.00 49.56 151 VAL A C 1
ATOM 1208 O O . VAL A 1 151 ? -27.370 -12.995 10.928 1.00 49.56 151 VAL A O 1
ATOM 1211 N N . VAL A 1 152 ? -25.614 -11.890 11.763 1.00 50.00 152 VAL A N 1
ATOM 1212 C CA . VAL A 1 152 ? -25.273 -11.216 10.514 1.00 50.00 152 VAL A CA 1
ATOM 1213 C C . VAL A 1 152 ? -24.529 -12.248 9.679 1.00 50.00 152 VAL A C 1
ATOM 1215 O O . VAL A 1 152 ? -23.340 -12.506 9.875 1.00 50.00 152 VAL A O 1
ATOM 1218 N N . LYS A 1 153 ? -25.257 -12.900 8.766 1.00 42.00 153 LYS A N 1
ATOM 1219 C CA . LYS A 1 153 ? -24.642 -13.646 7.667 1.00 42.00 153 LYS A CA 1
ATOM 1220 C C . LYS A 1 153 ? -23.655 -12.709 6.971 1.00 42.00 153 LYS A C 1
ATOM 1222 O O . LYS A 1 153 ? -23.992 -11.560 6.705 1.00 42.00 153 LYS A O 1
ATOM 1227 N N . ARG A 1 154 ? -22.450 -13.211 6.678 1.00 47.75 154 ARG A N 1
ATOM 1228 C CA . ARG A 1 154 ? -21.437 -12.543 5.843 1.00 47.75 154 ARG A CA 1
ATOM 1229 C C . ARG A 1 154 ? -22.084 -12.036 4.547 1.00 47.75 154 ARG A C 1
ATOM 1231 O O . ARG A 1 154 ? -22.194 -12.794 3.590 1.00 47.75 154 ARG A O 1
ATOM 1238 N N . GLN A 1 155 ? -22.496 -10.778 4.501 1.00 42.50 155 GLN A N 1
ATOM 1239 C CA . GLN A 1 155 ? -22.854 -10.100 3.264 1.00 42.50 155 GLN A CA 1
ATOM 1240 C C . GLN A 1 155 ? -22.132 -8.756 3.240 1.00 42.50 155 GLN A C 1
ATOM 1242 O O . GLN A 1 155 ? -22.430 -7.844 3.999 1.00 42.50 155 GLN A O 1
ATOM 1247 N N . TYR A 1 156 ? -21.075 -8.757 2.426 1.00 42.22 156 TYR A N 1
ATOM 1248 C CA . TYR A 1 156 ? -20.468 -7.657 1.687 1.00 42.22 156 TYR A CA 1
ATOM 1249 C C . TYR A 1 156 ? -20.906 -6.240 2.088 1.00 42.22 156 TYR A C 1
ATOM 1251 O O . TYR A 1 156 ? -21.979 -5.770 1.724 1.00 42.22 156 TYR A O 1
ATOM 1259 N N . LEU A 1 157 ? -19.997 -5.537 2.767 1.00 39.88 157 LEU A N 1
ATOM 1260 C CA . LEU A 1 157 ? -20.005 -4.081 2.901 1.00 39.88 157 LEU A CA 1
ATOM 1261 C C . LEU A 1 157 ? -19.716 -3.447 1.529 1.00 39.88 157 LEU A C 1
ATOM 1263 O O . LEU A 1 157 ? -18.567 -3.125 1.233 1.00 39.88 157 LEU A O 1
ATOM 1267 N N . ASN A 1 158 ? -20.759 -3.293 0.715 1.00 40.12 158 ASN A N 1
ATOM 1268 C CA . ASN A 1 158 ? -20.853 -2.253 -0.304 1.00 40.12 158 ASN A CA 1
ATOM 1269 C C . ASN A 1 158 ? -21.823 -1.199 0.234 1.00 40.12 158 ASN A C 1
ATOM 1271 O O . ASN A 1 158 ? -23.019 -1.462 0.319 1.00 40.12 158 ASN A O 1
ATOM 1275 N N . CYS A 1 159 ? -21.312 -0.024 0.592 1.00 33.44 159 CYS A N 1
ATOM 1276 C CA . CYS A 1 159 ? -22.130 1.173 0.743 1.00 33.44 159 CYS A CA 1
ATOM 1277 C C . CYS A 1 159 ? -21.512 2.280 -0.114 1.00 33.44 159 CYS A C 1
ATOM 1279 O O . CYS A 1 159 ? -20.359 2.640 0.112 1.00 33.44 159 CYS A O 1
ATOM 1281 N N . HIS A 1 160 ? -22.326 2.676 -1.098 1.00 38.03 160 HIS A N 1
ATOM 1282 C CA . HIS A 1 160 ? -22.393 3.868 -1.955 1.00 38.03 160 HIS A CA 1
ATOM 1283 C C . HIS A 1 160 ? -21.189 4.810 -2.059 1.00 38.03 160 HIS A C 1
ATOM 1285 O O . HIS A 1 160 ? -20.790 5.409 -1.037 1.00 38.03 160 HIS A O 1
#

pLDDT: mean 90.17, std 15.23, range [33.44, 98.56]

Mean predicted aligned error: 6.39 Å

Organism: Solanum chacoense (NCBI:txid4108)

InterPro domains:
  IPR002562 3'-5' exonuclease domain [PF01612] (4-137)
  IPR012337 Ribonuclease H-like superfamily [SSF53098] (2-134)
  IPR036397 Ribonuclease H superfamily [G3DSA:3.30.420.10] (1-135)
  IPR051132 3'-5' Exonuclease domain-containing protein [PTHR13620] (2-134)

Sequence (160 aa):
HPVALLQLCVGRRCLLFQLLHRDGLPTFLAKFLGDPNVKFVGVGVKGDAEKLLRDHNLFVANTVDLNRLALAIYGEQVYGKIGLKRMAKEVLGKVMEKPMNVTLSKWDAEELVYQQIEYAAIDAFMSFEIAKNLFNLVWKRERESCPHPRVVKRQYLNCH

Solvent-accessible surface area (backbone atoms only — not comparable to full-atom values): 9692 Å² total; per-residue (Å²): 132,70,71,30,65,48,65,45,48,58,88,94,48,64,49,78,44,54,62,74,79,50,98,65,80,58,68,65,59,48,50,54,39,45,29,68,89,45,79,45,62,22,71,62,33,61,61,53,34,56,46,37,30,74,62,67,70,36,54,55,56,28,63,43,41,47,49,62,56,48,27,76,71,62,33,70,95,74,35,73,90,65,54,63,54,57,46,36,35,75,78,68,71,37,90,62,89,77,58,61,74,59,76,72,40,78,67,74,47,93,70,78,54,67,70,50,53,53,50,49,39,49,56,29,38,51,32,44,55,50,49,54,53,51,51,51,51,52,58,48,50,60,54,70,78,40,96,64,87,70,85,75,71,96,69,82,93,78,80,133

Foldseek 3Di:
DADQWDWADDDLDIDIDGQLQDPDDPPVQLVQQQDQQDEDFAAVVVVVQVRCCVRPVRHRNHYDHLQVLVCVQQPPVGGDRDHLQVLLCPQVVDHDDDDPCLVPDDSNDNDDDPSVVVNSSCRNNSRNVSVVSSVVSVVVVVPVVDVDDDPPDDDDPDDD

Secondary structure (DSSP, 8-state):
----EEEEEETTEEEEEESSS-SS--HHHHHHHT-TTS-EEESSHHHHHHHHHHHH----S-EEEHHHHHHHHH-TTT-----HHHHHHHHH-------HHHHTS-TT-SS--HHHHHHHHHHHHHHHHHHHHHHHHHHHHHHHT-SS------------

Nearest PDB structures (foldseek):
  6k18-assembly1_B  TM=4.689E-01  e=4.700E-07  Homo sapiens
  6k1a-assembly1_A  TM=4.941E-01  e=1.063E-06  Homo sapiens
  6k17-assembly1_B  TM=4.911E-01  e=3.294E-06  Homo sapiens
  1vk0-assembly1_C  TM=7.189E-01  e=1.258E-04  Arabidopsis thaliana
  6k17-assembly1_A  TM=4.969E-01  e=6.573E-06  Homo sapiens

Radius of gyration: 17.37 Å; Cα contacts (8 Å, |Δi|>4): 183; chains: 1; bounding box: 48×29×44 Å